Protein AF-A0A2X3KDH5-F1 (afdb_monomer_lite)

Organism: Escherichia coli (NCBI:txid562)

Foldseek 3Di:
DDDVVLVVVLVVVVVQCVVDVQAAQLAAEAEDQLVLLVDPNLLCQLVVVVVSLVVSQVSCQVSQCRYVVSGSQQHAYEYEDFEPVSCVVRVVSCCRNLVSQPPCVVSNRHYWYPCADPVRHGQAWLPCVRFPADVVVPRHWSVPDDPVGDDDPPTRRGGIPVSVVCCCVPTRCVVSD

InterPro domains:
  IPR005181 Sialate O-acetylesterase domain [PF03629] (2-62)
  IPR036514 SGNH hydrolase superfamily [G3DSA:3.40.50.1110] (1-154)

Secondary structure (DSSP, 8-state):
---HHHHHHHHHHHHHHHT-TT--B--EEE---HHHHHSTTGGGHHHHHHHHHHHHHHHTGGGGGGBGGGSGGG--EEEE---HHHHHHSHHHHHHHTGGGSSBGGGTEEEE--SB-TTSPBPPBS-TTTS--BGGGTB--GGG--TTT-S-SSGGGSB-HHHHHHHIIIIISGGG-

pLDDT: mean 93.25, std 8.46, range [50.25, 98.62]

Structure (mmCIF, N/CA/C/O backbone):
data_AF-A0A2X3KDH5-F1
#
_entry.id   AF-A0A2X3KDH5-F1
#
loop_
_atom_site.group_PDB
_atom_site.id
_atom_site.type_symbol
_atom_site.label_atom_id
_atom_site.label_alt_id
_atom_site.label_comp_id
_atom_site.label_asym_id
_atom_site.label_entity_id
_atom_site.label_seq_id
_atom_site.pdbx_PDB_ins_code
_atom_site.Cartn_x
_atom_site.Cartn_y
_atom_site.Cartn_z
_atom_site.occupancy
_atom_site.B_iso_or_equiv
_atom_site.auth_seq_id
_atom_site.auth_comp_id
_atom_site.auth_asym_id
_atom_site.auth_atom_id
_atom_site.pdbx_PDB_model_num
ATOM 1 N N . MET A 1 1 ? -1.570 17.633 11.787 1.00 50.25 1 MET A N 1
ATOM 2 C CA . MET A 1 1 ? -2.880 17.039 11.429 1.00 50.25 1 MET A CA 1
ATOM 3 C C . MET A 1 1 ? -3.509 17.895 10.337 1.00 50.25 1 MET A C 1
ATOM 5 O O . MET A 1 1 ? -3.230 19.083 10.329 1.00 50.25 1 MET A O 1
ATOM 9 N N . GLY A 1 2 ? -4.267 17.317 9.397 1.00 69.06 2 GLY A N 1
ATOM 10 C CA . GLY A 1 2 ? -4.872 18.083 8.287 1.00 69.06 2 GLY A CA 1
ATOM 11 C C . GLY A 1 2 ? -4.288 17.833 6.890 1.00 69.06 2 GLY A C 1
ATOM 12 O O . GLY A 1 2 ? -4.485 18.648 5.997 1.00 69.06 2 GLY A O 1
ATOM 13 N N . LYS A 1 3 ? -3.575 16.719 6.665 1.00 88.94 3 LYS A N 1
ATOM 14 C CA . LYS A 1 3 ? -3.178 16.335 5.300 1.00 88.94 3 LYS A CA 1
ATOM 15 C C . LYS A 1 3 ? -4.425 15.891 4.511 1.00 88.94 3 LYS A C 1
ATOM 17 O O . LYS A 1 3 ? -5.147 15.035 5.027 1.00 88.94 3 LYS A O 1
ATOM 22 N N . PRO A 1 4 ? -4.663 16.391 3.283 1.00 95.81 4 PRO A N 1
ATOM 23 C CA . PRO A 1 4 ? -5.878 16.081 2.523 1.00 95.81 4 PRO A CA 1
ATOM 24 C C . PRO A 1 4 ? -6.147 14.582 2.328 1.00 95.81 4 PRO A C 1
ATOM 26 O O . PRO A 1 4 ? -7.272 14.140 2.521 1.00 95.81 4 PRO A O 1
ATOM 29 N N . LEU A 1 5 ? -5.117 13.773 2.047 1.00 96.56 5 LEU A N 1
ATOM 30 C CA . LEU A 1 5 ? -5.289 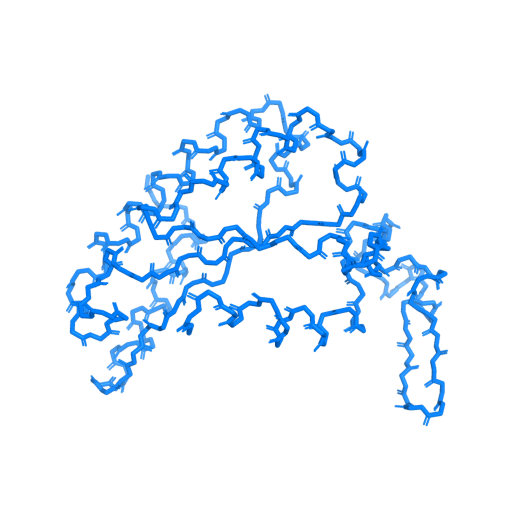12.323 1.853 1.00 96.56 5 LEU A CA 1
ATOM 31 C C . LEU A 1 5 ? -5.685 11.576 3.133 1.00 96.56 5 LEU A C 1
ATOM 33 O O . LEU A 1 5 ? -6.435 10.609 3.069 1.00 96.56 5 LEU A O 1
ATOM 37 N N . TYR A 1 6 ? -5.230 12.039 4.301 1.00 97.31 6 TYR A N 1
ATOM 38 C CA . TYR A 1 6 ? -5.693 11.469 5.567 1.00 97.31 6 TYR A CA 1
ATOM 39 C C . TYR A 1 6 ? -7.172 11.797 5.805 1.00 97.31 6 TYR A C 1
ATOM 41 O O . TYR A 1 6 ? -7.929 10.936 6.243 1.00 97.31 6 TYR A O 1
ATOM 49 N N . GLN A 1 7 ? -7.589 13.027 5.479 1.00 97.25 7 GLN A N 1
ATOM 50 C CA . GLN A 1 7 ? -8.991 13.435 5.575 1.00 97.25 7 GLN A CA 1
ATOM 51 C C . GLN A 1 7 ? -9.881 12.621 4.631 1.00 97.25 7 GLN A C 1
ATOM 53 O O . GLN A 1 7 ? -10.947 12.180 5.050 1.00 97.25 7 GLN A O 1
ATOM 58 N N . ASP A 1 8 ? -9.426 12.348 3.405 1.00 98.06 8 ASP A N 1
ATOM 59 C CA . ASP A 1 8 ? -10.144 11.468 2.474 1.00 98.06 8 ASP A CA 1
ATOM 60 C C . ASP A 1 8 ? -10.294 10.047 3.036 1.00 98.06 8 ASP A C 1
ATOM 62 O O . ASP A 1 8 ? -11.410 9.527 3.114 1.00 98.06 8 ASP A O 1
ATOM 66 N N . LEU A 1 9 ? -9.189 9.451 3.509 1.00 97.81 9 LEU A N 1
ATOM 67 C CA . LEU A 1 9 ? -9.174 8.113 4.107 1.00 97.81 9 LEU A CA 1
ATOM 68 C C . LEU A 1 9 ? -10.198 7.996 5.244 1.00 97.81 9 LEU A C 1
ATOM 70 O O . LEU A 1 9 ? -11.038 7.090 5.238 1.00 97.81 9 LEU A O 1
ATOM 74 N N . ILE A 1 10 ? -10.149 8.908 6.218 1.00 97.94 10 ILE A N 1
ATOM 75 C CA . ILE A 1 10 ? -11.031 8.829 7.383 1.00 97.94 10 ILE A CA 1
ATOM 76 C C . ILE A 1 10 ? -12.481 9.169 7.024 1.00 97.94 10 ILE A C 1
ATOM 78 O O . ILE A 1 10 ? -13.392 8.467 7.462 1.00 97.94 10 ILE A O 1
ATOM 82 N N . ALA A 1 11 ? -12.722 10.191 6.196 1.00 97.94 11 ALA A N 1
ATOM 83 C CA . ALA A 1 11 ? -14.072 10.607 5.828 1.00 97.94 11 ALA A CA 1
ATOM 84 C C . ALA A 1 11 ? -14.803 9.518 5.037 1.00 97.94 11 ALA A C 1
ATOM 86 O O . ALA A 1 11 ? -15.950 9.197 5.350 1.00 97.94 11 ALA A O 1
ATOM 87 N N . ARG A 1 12 ? -14.137 8.891 4.060 1.00 98.62 12 ARG A N 1
ATOM 88 C CA . ARG A 1 12 ? -14.737 7.818 3.255 1.00 98.62 12 ARG A CA 1
ATOM 89 C C . ARG A 1 12 ? -14.977 6.553 4.066 1.00 98.62 12 ARG A C 1
ATOM 91 O O . ARG A 1 12 ? -16.020 5.925 3.896 1.00 98.62 12 ARG A O 1
ATOM 98 N N . THR A 1 13 ? -14.069 6.218 4.984 1.00 98.56 13 THR A N 1
ATOM 99 C CA . THR A 1 13 ? -14.265 5.085 5.902 1.00 98.56 13 THR A CA 1
ATOM 100 C C . THR A 1 13 ? -15.486 5.317 6.792 1.00 98.56 13 THR A C 1
ATOM 102 O O . THR A 1 13 ? -16.372 4.466 6.862 1.00 98.56 13 THR A O 1
ATOM 105 N N . LYS A 1 14 ? -15.600 6.502 7.407 1.00 98.44 14 LYS A N 1
ATOM 106 C CA . LYS A 1 14 ? -16.765 6.872 8.225 1.00 98.44 14 LYS A CA 1
ATOM 107 C C . LYS A 1 14 ? -18.058 6.860 7.417 1.00 98.44 14 LYS A C 1
ATOM 109 O O . LYS A 1 14 ? -19.036 6.278 7.869 1.00 98.44 14 LYS A O 1
ATOM 114 N N . ALA A 1 15 ? -18.055 7.427 6.212 1.00 98.56 15 ALA A N 1
ATOM 115 C CA . ALA A 1 15 ? -19.227 7.439 5.342 1.00 98.56 15 ALA A CA 1
ATOM 116 C C . ALA A 1 15 ? -19.699 6.016 4.988 1.00 98.56 15 ALA A C 1
ATOM 118 O O . ALA A 1 15 ? -20.900 5.742 5.009 1.00 98.56 15 ALA A O 1
ATOM 119 N N . ALA A 1 16 ? -18.770 5.093 4.715 1.00 98.56 16 ALA A N 1
ATOM 120 C CA . ALA A 1 16 ? -19.097 3.694 4.452 1.00 98.56 16 ALA A CA 1
ATOM 121 C C . ALA A 1 16 ? -19.724 3.001 5.675 1.00 98.56 16 ALA A C 1
ATOM 123 O O . ALA A 1 16 ? -20.699 2.266 5.523 1.00 98.56 16 ALA A O 1
ATOM 124 N N . LEU A 1 17 ? -19.219 3.259 6.884 1.00 98.50 17 LEU A N 1
ATOM 125 C CA . LEU A 1 17 ? -19.754 2.677 8.122 1.00 98.50 17 LEU A CA 1
ATOM 126 C C . LEU A 1 17 ? -21.110 3.283 8.510 1.00 98.50 17 LEU A C 1
ATOM 128 O O . LEU A 1 17 ? -22.036 2.551 8.851 1.00 98.50 17 LEU A O 1
ATOM 132 N N . GLN A 1 18 ? -21.270 4.599 8.363 1.00 98.25 18 GLN A N 1
ATOM 133 C CA . GLN A 1 18 ? -22.530 5.310 8.613 1.00 98.25 18 GLN A CA 1
ATOM 134 C C . GLN A 1 18 ? -23.654 4.874 7.673 1.00 98.25 18 GLN A C 1
ATOM 136 O O . GLN A 1 18 ? -24.825 4.941 8.044 1.00 98.25 18 GLN A O 1
ATOM 141 N N . LYS A 1 19 ? -23.320 4.434 6.453 1.00 98.38 19 LYS A N 1
ATOM 142 C CA . LYS A 1 19 ? -24.315 4.057 5.444 1.00 98.38 19 LYS A CA 1
ATOM 143 C C . LYS A 1 19 ? -25.232 2.923 5.908 1.00 98.38 19 LYS A C 1
ATOM 145 O O . LYS A 1 19 ? -26.389 2.888 5.494 1.00 98.38 19 LYS A O 1
ATOM 150 N N . ASN A 1 20 ? -24.725 1.997 6.721 1.00 98.06 20 ASN A N 1
ATOM 151 C CA . ASN A 1 20 ? -25.497 0.889 7.271 1.00 98.06 20 ASN A CA 1
ATOM 152 C C . ASN A 1 20 ? -24.858 0.409 8.587 1.00 98.06 20 ASN A C 1
ATOM 154 O O . ASN A 1 20 ? -23.699 -0.002 8.556 1.00 98.06 20 ASN A O 1
ATOM 158 N N . PRO A 1 21 ? -25.597 0.367 9.714 1.00 96.50 21 PRO A N 1
ATOM 159 C CA . PRO A 1 21 ? -25.061 -0.083 11.004 1.00 96.50 21 PRO A CA 1
ATOM 160 C C . PRO A 1 21 ? -24.587 -1.547 11.013 1.00 96.50 21 PRO A C 1
ATOM 162 O O . PRO A 1 21 ? -23.883 -1.950 11.931 1.00 96.50 21 PRO A O 1
ATOM 165 N N . LYS A 1 22 ? -24.957 -2.354 10.008 1.00 96.88 22 LYS A N 1
ATOM 166 C CA . LYS A 1 22 ? -24.467 -3.731 9.830 1.00 96.88 22 LYS A CA 1
ATOM 167 C C . LYS A 1 22 ? -23.143 -3.823 9.067 1.00 96.88 22 LYS A C 1
ATOM 169 O O . LYS A 1 22 ? -22.592 -4.915 8.964 1.00 96.88 22 LYS A O 1
ATOM 174 N N . ASN A 1 23 ? -22.654 -2.726 8.489 1.00 98.31 23 ASN A N 1
ATOM 175 C CA . ASN A 1 23 ? -21.354 -2.730 7.826 1.00 98.31 23 ASN A CA 1
ATOM 176 C C . ASN A 1 23 ? -20.253 -2.943 8.862 1.00 98.31 23 ASN A C 1
ATOM 178 O O . ASN A 1 23 ? -20.315 -2.362 9.946 1.00 98.31 23 ASN A O 1
ATOM 182 N N . VAL A 1 24 ? -19.241 -3.726 8.492 1.00 97.81 24 VAL A N 1
ATOM 183 C CA . VAL A 1 24 ? -18.069 -3.996 9.325 1.00 97.81 24 VAL A CA 1
ATOM 184 C C . VAL A 1 24 ? -16.805 -3.621 8.557 1.00 97.81 24 VAL A C 1
ATOM 186 O O . VAL A 1 24 ? -16.594 -4.084 7.436 1.00 97.81 24 VAL A O 1
ATOM 189 N N . LEU A 1 25 ? -15.953 -2.791 9.157 1.00 97.75 25 LEU A N 1
ATOM 190 C CA . LEU A 1 25 ? -14.600 -2.542 8.674 1.00 97.75 25 LEU A CA 1
ATOM 191 C C . LEU A 1 25 ? -13.731 -3.757 8.997 1.00 97.75 25 LEU A C 1
ATOM 193 O O . LEU A 1 25 ? -13.354 -3.965 10.151 1.00 97.75 25 LEU A O 1
ATOM 197 N N . LEU A 1 26 ? -13.429 -4.551 7.971 1.00 95.50 26 LEU A N 1
ATOM 198 C CA . LEU A 1 26 ? -12.651 -5.780 8.118 1.00 95.50 26 LEU A CA 1
ATOM 199 C C . LEU A 1 26 ? -11.158 -5.510 8.283 1.00 95.50 26 LEU A C 1
ATOM 201 O O . LEU A 1 26 ? -10.537 -6.109 9.147 1.00 95.50 26 LEU A O 1
ATOM 205 N N . ALA A 1 27 ? -10.595 -4.623 7.463 1.00 95.50 27 ALA A N 1
ATOM 206 C CA . ALA A 1 27 ? -9.171 -4.314 7.443 1.00 95.50 27 ALA A CA 1
ATOM 207 C C . ALA A 1 27 ? -8.897 -3.029 6.654 1.00 95.50 27 ALA A C 1
ATOM 209 O O . ALA A 1 27 ? -9.753 -2.547 5.908 1.00 95.50 27 ALA A O 1
ATOM 210 N N . VAL A 1 28 ? -7.668 -2.528 6.758 1.00 96.62 28 VAL A N 1
ATOM 211 C CA . VAL A 1 28 ? -7.102 -1.525 5.851 1.00 96.62 28 VAL A CA 1
ATOM 212 C C . VAL A 1 28 ? -5.998 -2.186 5.032 1.00 96.62 28 VAL A C 1
ATOM 214 O O . VAL A 1 28 ? -5.033 -2.692 5.592 1.00 96.62 28 VAL A O 1
ATOM 217 N N . CYS A 1 29 ? -6.124 -2.171 3.705 1.00 95.19 29 CYS A N 1
ATOM 218 C CA . CYS A 1 29 ? -5.056 -2.601 2.799 1.00 95.19 29 CYS A CA 1
ATOM 219 C C . CYS A 1 29 ? -4.167 -1.396 2.473 1.00 95.19 29 CYS A C 1
ATOM 221 O O . CYS A 1 29 ? -4.641 -0.423 1.883 1.00 95.19 29 CYS A O 1
ATOM 223 N N . TRP A 1 30 ? -2.897 -1.450 2.865 1.00 96.56 30 TRP A N 1
ATOM 224 C CA . TRP A 1 30 ? -1.954 -0.339 2.771 1.00 96.56 30 TRP A CA 1
ATOM 225 C C . TRP A 1 30 ? -0.721 -0.744 1.957 1.00 96.56 30 TRP A C 1
ATOM 227 O O . TRP A 1 30 ? 0.009 -1.651 2.333 1.00 96.56 30 TRP A O 1
ATOM 237 N N . MET A 1 31 ? -0.474 -0.071 0.834 1.00 95.56 31 MET A N 1
ATOM 238 C CA . MET A 1 31 ? 0.724 -0.261 0.006 1.00 95.56 31 MET A CA 1
ATOM 239 C C . MET A 1 31 ? 1.318 1.116 -0.260 1.00 95.56 31 MET A C 1
ATOM 241 O O . MET A 1 31 ? 0.795 1.871 -1.082 1.00 95.56 31 MET A O 1
ATOM 245 N N . 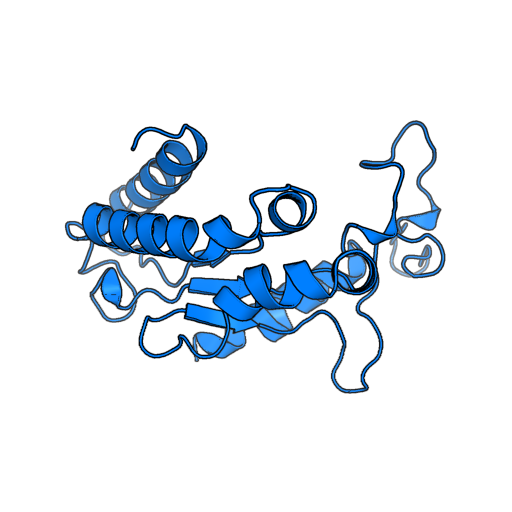GLN A 1 32 ? 2.339 1.481 0.513 1.00 97.00 32 GLN A N 1
ATOM 246 C CA . GLN A 1 32 ? 2.948 2.805 0.454 1.00 97.00 32 GLN A CA 1
ATOM 247 C C . GLN A 1 32 ? 4.360 2.774 1.042 1.00 97.00 32 GLN A C 1
ATOM 249 O O . GLN A 1 32 ? 4.575 2.234 2.128 1.00 97.00 32 GLN A O 1
ATOM 254 N N . GLY A 1 33 ? 5.300 3.411 0.351 1.00 97.50 33 GLY A N 1
ATOM 255 C CA . GLY A 1 33 ? 6.653 3.670 0.858 1.00 97.50 33 GLY A CA 1
ATOM 256 C C . GLY A 1 33 ? 7.668 4.012 -0.233 1.00 97.50 33 GLY A C 1
ATOM 257 O O . GLY A 1 33 ? 8.722 4.574 0.054 1.00 97.50 33 GLY A O 1
ATOM 258 N N . GLU A 1 34 ? 7.331 3.734 -1.493 1.00 98.00 34 GLU A N 1
ATOM 259 C CA . GLU A 1 34 ? 8.156 3.916 -2.690 1.00 98.00 34 GLU A CA 1
ATOM 260 C C . GLU A 1 34 ? 8.841 5.286 -2.749 1.00 98.00 34 GLU A C 1
ATOM 262 O O . GLU A 1 34 ? 10.064 5.384 -2.833 1.00 98.00 34 GLU A O 1
ATOM 267 N N . PHE A 1 35 ? 8.057 6.360 -2.652 1.00 97.19 35 PHE A N 1
ATOM 268 C CA . PHE A 1 35 ? 8.593 7.716 -2.749 1.00 97.19 35 PHE A CA 1
ATOM 269 C C . PHE A 1 35 ? 9.296 8.186 -1.473 1.00 97.19 35 PHE A C 1
ATOM 271 O O . PHE A 1 35 ? 10.228 8.983 -1.577 1.00 97.19 35 PHE A O 1
ATOM 278 N N . ASP A 1 36 ? 8.929 7.674 -0.293 1.00 98.06 36 ASP A N 1
ATOM 279 C CA . ASP A 1 36 ? 9.663 7.980 0.940 1.00 98.06 36 ASP A CA 1
ATOM 280 C C . ASP A 1 36 ? 11.090 7.440 0.868 1.00 98.06 36 ASP A C 1
ATOM 282 O O . ASP A 1 36 ? 12.009 8.145 1.267 1.00 98.06 36 ASP A O 1
ATOM 286 N N . MET A 1 37 ? 11.303 6.256 0.280 1.00 98.06 37 MET A N 1
ATOM 287 C CA . MET A 1 37 ? 12.651 5.704 0.080 1.00 98.06 37 MET A CA 1
ATOM 288 C C . MET A 1 37 ? 13.535 6.573 -0.821 1.00 98.06 37 MET A C 1
ATOM 290 O O . MET A 1 37 ? 14.748 6.616 -0.634 1.00 98.06 37 MET A O 1
ATOM 294 N N . SER A 1 38 ? 12.939 7.286 -1.780 1.00 95.69 38 SER A N 1
ATOM 295 C CA . SER A 1 38 ? 13.670 8.219 -2.647 1.00 95.69 38 SER A CA 1
ATOM 296 C C . SER A 1 38 ? 13.976 9.567 -1.978 1.00 95.69 38 SER A C 1
ATOM 298 O O . SER A 1 38 ? 14.774 10.348 -2.499 1.00 95.69 38 SER A O 1
ATOM 300 N N . ALA A 1 39 ? 13.350 9.859 -0.835 1.00 97.00 39 ALA A N 1
ATOM 301 C CA . ALA A 1 39 ? 13.488 11.128 -0.138 1.00 97.00 39 ALA A CA 1
ATOM 302 C C . ALA A 1 39 ? 14.644 11.108 0.873 1.00 97.00 39 ALA A C 1
ATOM 304 O O . ALA A 1 39 ? 14.900 10.115 1.553 1.00 97.00 39 ALA A O 1
ATOM 305 N N . ALA A 1 40 ? 15.287 12.262 1.074 1.00 97.06 40 ALA A N 1
ATOM 306 C CA . ALA A 1 40 ? 16.314 12.428 2.111 1.00 97.06 40 ALA A CA 1
ATOM 307 C C . ALA A 1 40 ? 15.774 12.201 3.540 1.00 97.06 40 ALA A C 1
ATOM 309 O O . ALA A 1 40 ? 16.536 11.934 4.465 1.00 97.06 40 ALA A O 1
ATOM 310 N N . THR A 1 41 ? 14.456 12.295 3.726 1.00 97.62 41 THR A N 1
ATOM 311 C CA . THR A 1 41 ? 13.763 12.153 5.013 1.00 97.62 41 THR A CA 1
ATOM 312 C C . THR A 1 41 ? 13.165 10.761 5.239 1.00 97.62 41 THR A C 1
ATOM 314 O O . THR A 1 41 ? 12.348 10.617 6.146 1.00 97.62 41 THR A O 1
ATOM 317 N N . TYR A 1 42 ? 13.544 9.740 4.457 1.00 98.12 42 TYR A N 1
ATOM 318 C CA . TYR A 1 42 ? 12.977 8.379 4.532 1.00 98.12 42 TYR A CA 1
ATOM 319 C C . TYR A 1 42 ? 12.913 7.812 5.963 1.00 98.12 42 TYR A C 1
ATOM 321 O O . TYR A 1 42 ? 11.941 7.160 6.336 1.00 98.12 42 TYR A O 1
ATOM 329 N N . ALA A 1 43 ? 13.906 8.128 6.802 1.00 98.19 43 ALA A N 1
ATOM 330 C CA . ALA A 1 43 ? 13.985 7.665 8.187 1.00 98.19 43 ALA A CA 1
ATOM 331 C C . ALA A 1 43 ? 12.847 8.179 9.092 1.00 98.19 43 ALA A C 1
ATOM 333 O O . ALA A 1 43 ? 12.604 7.623 10.159 1.00 98.19 43 ALA A O 1
ATOM 334 N N . GLN A 1 44 ? 12.122 9.223 8.679 1.00 98.12 44 GLN A N 1
ATOM 335 C CA . GLN A 1 44 ? 10.958 9.734 9.408 1.00 98.12 44 GLN A CA 1
ATOM 336 C C . GLN A 1 44 ? 9.686 8.919 9.130 1.00 98.12 44 GLN A C 1
ATOM 338 O O . GLN A 1 44 ? 8.736 8.988 9.916 1.00 98.12 44 GLN A O 1
ATOM 343 N N . GLN A 1 45 ? 9.648 8.161 8.028 1.00 98.12 45 GLN A N 1
ATOM 344 C CA . GLN A 1 45 ? 8.445 7.480 7.552 1.00 98.12 45 GLN A CA 1
ATOM 345 C C . GLN A 1 45 ? 7.832 6.544 8.613 1.00 98.12 45 GLN A C 1
ATOM 347 O O . GLN A 1 45 ? 6.633 6.697 8.870 1.00 98.12 45 GLN A O 1
ATOM 352 N N . PRO A 1 46 ? 8.591 5.686 9.333 1.00 98.38 46 PRO A N 1
ATOM 353 C CA . PRO A 1 46 ? 7.989 4.763 10.302 1.00 98.38 46 PRO A CA 1
ATOM 354 C C . PRO A 1 46 ? 7.271 5.472 11.461 1.00 98.38 46 PRO A C 1
ATOM 356 O O . PRO A 1 46 ? 6.188 5.058 11.896 1.00 98.38 46 PRO A O 1
ATOM 359 N N . ALA A 1 47 ? 7.840 6.580 11.947 1.00 98.12 47 ALA A N 1
ATOM 360 C CA . ALA A 1 47 ? 7.234 7.389 13.002 1.00 98.12 47 ALA A CA 1
ATOM 361 C C . ALA A 1 47 ? 5.970 8.109 12.503 1.00 98.12 47 ALA A C 1
ATOM 363 O O . ALA A 1 47 ? 4.953 8.137 13.200 1.00 98.12 47 ALA A O 1
ATOM 364 N N . LEU A 1 48 ? 6.004 8.641 11.276 1.00 97.81 48 LEU A N 1
ATOM 365 C CA . LEU A 1 48 ? 4.859 9.303 10.648 1.00 97.81 48 LEU A CA 1
ATOM 366 C C . LEU A 1 48 ? 3.708 8.328 10.373 1.00 97.81 48 LEU A C 1
ATOM 368 O O . LEU A 1 48 ? 2.556 8.654 10.665 1.00 97.81 48 LEU A O 1
ATOM 372 N N . PHE A 1 49 ? 4.008 7.125 9.879 1.00 98.00 49 PHE A N 1
ATOM 373 C CA . PHE A 1 49 ? 3.026 6.055 9.712 1.00 98.00 49 PHE A CA 1
ATOM 374 C C . PHE A 1 49 ? 2.393 5.676 11.055 1.00 98.00 49 PHE A C 1
ATOM 376 O O . PHE A 1 49 ? 1.172 5.633 11.176 1.00 98.00 49 PHE A O 1
ATOM 383 N N . THR A 1 50 ? 3.206 5.489 12.096 1.00 97.88 50 THR A N 1
ATOM 384 C CA . THR A 1 50 ? 2.710 5.145 13.438 1.00 97.88 50 THR A CA 1
ATOM 385 C C . THR A 1 50 ? 1.792 6.230 14.006 1.00 97.88 50 THR A C 1
ATOM 387 O O . THR A 1 50 ? 0.762 5.922 14.606 1.00 97.88 50 THR A O 1
ATOM 390 N N . ALA A 1 51 ? 2.121 7.507 13.795 1.00 97.81 51 ALA A N 1
ATOM 391 C CA . ALA A 1 51 ? 1.252 8.612 14.189 1.00 97.81 51 ALA A CA 1
ATOM 392 C C . ALA A 1 51 ? -0.080 8.601 13.416 1.00 97.81 51 ALA A C 1
ATOM 394 O O . ALA A 1 51 ? -1.138 8.792 14.016 1.00 97.81 51 ALA A O 1
ATOM 395 N N . MET A 1 52 ? -0.042 8.330 12.107 1.00 97.94 52 MET A N 1
ATOM 396 C CA . MET A 1 52 ? -1.241 8.209 11.272 1.00 97.94 52 MET A CA 1
ATOM 397 C C . MET A 1 52 ? -2.130 7.039 11.710 1.00 97.94 52 MET A C 1
ATOM 399 O O . MET A 1 52 ? -3.338 7.217 11.846 1.00 97.94 52 MET A O 1
ATOM 403 N N . LEU A 1 53 ? -1.544 5.870 11.977 1.00 97.75 53 LEU A N 1
ATOM 404 C CA . LEU A 1 53 ? -2.253 4.682 12.452 1.00 97.75 53 LEU A CA 1
ATOM 405 C C . LEU A 1 53 ? -2.986 4.958 13.772 1.00 97.75 53 LEU A C 1
ATOM 407 O O . LEU A 1 53 ? -4.173 4.656 13.907 1.00 97.75 53 LEU A O 1
ATOM 411 N N . LYS A 1 54 ? -2.298 5.584 14.736 1.00 97.50 54 LYS A N 1
ATOM 412 C CA . LYS A 1 54 ? -2.894 5.979 16.022 1.00 97.50 54 LYS A CA 1
ATOM 413 C C . LYS A 1 54 ? -4.061 6.945 15.829 1.00 97.50 54 LYS A C 1
ATOM 415 O O . LYS A 1 54 ? -5.115 6.742 16.430 1.00 97.50 54 LYS A O 1
ATOM 420 N N . GLN A 1 55 ? -3.896 7.953 14.971 1.00 97.62 55 GLN A N 1
ATOM 421 C CA . GLN A 1 55 ? -4.959 8.915 14.686 1.00 97.62 55 GLN A CA 1
ATOM 422 C C . GLN A 1 55 ? -6.168 8.246 14.019 1.00 97.62 55 GLN A C 1
ATOM 424 O O . GLN A 1 55 ? -7.293 8.474 14.454 1.00 97.62 55 GLN A O 1
ATOM 429 N N . PHE A 1 56 ? -5.949 7.373 13.030 1.00 97.75 56 PHE A N 1
ATOM 430 C CA . PHE A 1 56 ? -7.026 6.659 12.336 1.00 97.75 56 PHE A CA 1
ATOM 431 C C . PHE A 1 56 ? -7.878 5.844 13.308 1.00 97.75 56 PHE A C 1
ATOM 433 O O . PHE A 1 56 ? -9.107 5.910 13.282 1.00 97.75 56 PHE A O 1
ATOM 440 N N . ARG A 1 57 ? -7.220 5.115 14.215 1.00 97.81 57 ARG A N 1
ATOM 441 C CA . ARG A 1 57 ? -7.892 4.316 15.244 1.00 97.81 57 ARG A CA 1
ATOM 442 C C . ARG A 1 57 ? -8.677 5.184 16.221 1.00 97.81 57 ARG A C 1
ATOM 444 O O . ARG A 1 57 ? -9.827 4.868 16.509 1.00 97.81 57 ARG A O 1
ATOM 451 N N . ALA A 1 58 ? -8.090 6.286 16.689 1.00 97.62 58 ALA A N 1
ATOM 452 C CA . ALA A 1 58 ? -8.769 7.233 17.571 1.00 97.62 58 ALA A CA 1
ATOM 453 C C . ALA A 1 58 ? -10.019 7.832 16.903 1.00 97.62 58 ALA A C 1
ATOM 455 O O . ALA A 1 58 ? -11.098 7.861 17.501 1.00 97.62 58 ALA A O 1
ATOM 456 N N . ASP A 1 59 ? -9.899 8.228 15.636 1.00 97.69 59 ASP A N 1
ATOM 457 C CA . ASP A 1 59 ? -10.979 8.852 14.875 1.00 97.69 59 ASP A CA 1
ATOM 458 C C . ASP A 1 59 ? -12.143 7.895 14.576 1.00 97.69 59 ASP A C 1
ATOM 460 O O . ASP A 1 59 ? -13.250 8.369 14.300 1.00 97.69 59 ASP A O 1
ATOM 464 N N . LEU A 1 60 ? -11.920 6.576 14.622 1.00 97.94 60 LEU A N 1
ATOM 465 C CA . LEU A 1 60 ? -12.930 5.540 14.378 1.00 97.94 60 LEU A CA 1
ATOM 466 C C . LEU A 1 60 ? -13.563 4.949 15.641 1.00 97.94 60 LEU A C 1
ATOM 468 O O . LEU A 1 60 ? -14.459 4.119 15.520 1.00 97.94 60 LEU A O 1
ATOM 472 N N . THR A 1 61 ? -13.172 5.383 16.839 1.00 96.88 61 THR A N 1
ATOM 473 C CA . THR A 1 61 ? -13.690 4.830 18.109 1.00 96.88 61 THR A CA 1
ATOM 474 C C . THR A 1 61 ? -15.220 4.835 18.216 1.00 96.88 61 THR A C 1
ATOM 476 O O . THR A 1 61 ? -15.808 3.881 18.724 1.00 96.88 61 THR A O 1
ATOM 479 N N . VAL A 1 62 ? -15.893 5.853 17.667 1.00 96.94 62 VAL A N 1
ATOM 480 C CA . VAL A 1 62 ? -17.369 5.927 17.622 1.00 96.94 62 VAL A CA 1
ATOM 481 C C . VAL A 1 62 ? -18.017 4.814 16.779 1.00 96.94 62 VAL A C 1
ATOM 483 O O . VAL A 1 62 ? -19.209 4.561 16.916 1.00 96.94 62 VAL A O 1
ATOM 486 N N . PHE A 1 63 ? -17.237 4.125 15.942 1.00 98.06 63 PHE A N 1
ATOM 487 C CA . PHE A 1 63 ? -17.641 2.985 15.115 1.00 98.06 63 PHE A CA 1
ATOM 488 C C . PHE A 1 63 ? -17.065 1.649 15.615 1.00 98.06 63 PHE A C 1
ATOM 490 O O . PHE A 1 63 ? -17.022 0.689 14.850 1.00 98.06 63 PHE A O 1
ATOM 497 N N . ASN A 1 64 ? -16.625 1.546 16.877 1.00 97.69 64 ASN A N 1
ATOM 498 C CA . ASN A 1 64 ? -16.019 0.321 17.423 1.00 97.69 64 ASN A CA 1
ATOM 499 C C . ASN A 1 64 ? -16.866 -0.940 17.171 1.00 97.69 64 ASN A C 1
ATOM 501 O O . ASN A 1 64 ? -16.344 -1.933 16.673 1.00 97.69 64 ASN A O 1
ATOM 505 N N . ALA A 1 65 ? -18.180 -0.885 17.412 1.00 97.19 65 ALA A N 1
ATOM 506 C CA . ALA A 1 65 ? -19.083 -2.019 17.173 1.00 97.19 65 ALA A CA 1
ATOM 507 C C . ALA A 1 65 ? -19.144 -2.471 15.696 1.00 97.19 65 ALA A C 1
ATOM 509 O O . ALA A 1 65 ? -19.556 -3.590 15.409 1.00 97.19 65 ALA A O 1
ATOM 510 N N . GLN A 1 66 ? -18.724 -1.608 14.770 1.00 98.12 66 GLN A N 1
ATOM 511 C CA . GLN A 1 66 ? -18.640 -1.858 13.333 1.00 98.12 66 GLN A CA 1
ATOM 512 C C . GLN A 1 66 ? -17.198 -2.116 12.863 1.00 98.12 66 GLN A C 1
ATOM 514 O O . GLN A 1 66 ? -16.914 -2.057 11.671 1.00 98.12 66 GLN A O 1
ATOM 519 N N . CYS A 1 67 ? -16.260 -2.372 13.770 1.00 97.44 67 CYS A N 1
ATOM 520 C CA . CYS A 1 67 ? -14.883 -2.726 13.440 1.00 97.44 67 CYS A CA 1
ATOM 521 C C . CYS A 1 67 ? -14.644 -4.222 13.659 1.00 97.44 67 CYS A C 1
ATOM 523 O O . CYS A 1 67 ? -15.282 -4.842 14.513 1.00 97.44 67 CYS A O 1
ATOM 525 N N . HIS A 1 68 ? -13.700 -4.801 12.914 1.00 92.06 68 HIS A N 1
ATOM 526 C CA . HIS A 1 68 ? -13.211 -6.154 13.169 1.00 92.06 68 HIS A CA 1
ATOM 527 C C . HIS A 1 68 ? -12.836 -6.325 14.652 1.00 92.06 68 HIS A C 1
ATOM 529 O O . HIS A 1 68 ? -12.186 -5.465 15.247 1.00 92.06 68 HIS A O 1
ATOM 535 N N . GLY A 1 69 ? -13.309 -7.407 15.274 1.00 90.38 69 GLY A N 1
ATOM 536 C CA . GLY A 1 69 ? -13.108 -7.646 16.706 1.00 90.38 69 GLY A CA 1
ATOM 537 C C . GLY A 1 69 ? -13.765 -6.608 17.630 1.00 90.38 69 GLY A C 1
ATOM 538 O O . GLY A 1 69 ? -13.346 -6.481 18.778 1.00 90.38 69 GLY A O 1
ATOM 539 N N . GLY A 1 70 ? -14.745 -5.835 17.143 1.00 94.75 70 GLY A N 1
ATOM 540 C CA . GLY A 1 70 ? -15.512 -4.867 17.934 1.00 94.75 70 GLY A CA 1
ATOM 541 C C . GLY A 1 70 ? -14.721 -3.640 18.399 1.00 94.75 70 GLY A C 1
ATOM 542 O O . GLY A 1 70 ? -15.156 -2.947 19.320 1.00 94.75 70 GLY A O 1
ATOM 543 N N . SER A 1 71 ? -13.555 -3.368 17.805 1.00 95.81 71 SER A N 1
ATOM 544 C CA . SER A 1 71 ? -12.685 -2.260 18.206 1.00 95.81 71 SER A CA 1
ATOM 545 C C . SER A 1 71 ? -11.872 -1.732 17.031 1.00 95.81 71 SER A C 1
ATOM 547 O O . SER A 1 71 ? -11.220 -2.499 16.327 1.00 95.81 71 SER A O 1
ATOM 549 N N . ALA A 1 72 ? -11.828 -0.409 16.861 1.00 95.75 72 ALA A N 1
ATOM 550 C CA . ALA A 1 72 ? -10.982 0.237 15.859 1.00 95.75 72 ALA A CA 1
ATOM 551 C C . ALA A 1 72 ? -9.489 -0.092 16.053 1.00 95.75 72 ALA A C 1
ATOM 553 O O . ALA A 1 72 ? -8.734 -0.147 15.084 1.00 95.75 72 ALA A O 1
ATOM 554 N N . VAL A 1 73 ? -9.059 -0.352 17.295 1.00 94.19 73 VAL A N 1
ATOM 555 C CA . VAL A 1 73 ? -7.675 -0.745 17.611 1.00 94.19 73 VAL A CA 1
ATOM 556 C C . VAL A 1 73 ? -7.331 -2.120 17.038 1.00 94.19 73 VAL A C 1
ATOM 558 O O . VAL A 1 73 ? -6.190 -2.333 16.639 1.00 94.19 73 VAL A O 1
ATOM 561 N N . ASN A 1 74 ? -8.319 -3.010 16.934 1.00 91.81 74 ASN A N 1
ATOM 562 C CA . ASN A 1 74 ? -8.136 -4.379 16.458 1.00 91.81 74 ASN A CA 1
ATOM 563 C C . ASN A 1 74 ? -8.250 -4.502 14.936 1.00 91.81 74 ASN A C 1
ATOM 565 O O . ASN A 1 74 ? -7.997 -5.579 14.408 1.00 91.81 74 ASN A O 1
ATOM 569 N N . VAL A 1 75 ? -8.628 -3.432 14.223 1.00 95.94 75 VAL A N 1
ATOM 570 C CA . VAL A 1 75 ? -8.699 -3.451 12.757 1.00 95.94 75 VAL A CA 1
ATOM 571 C C . VAL A 1 75 ? -7.297 -3.715 12.194 1.00 95.94 75 VAL A C 1
ATOM 573 O O . VAL A 1 75 ? -6.401 -2.883 12.411 1.00 95.94 75 VAL A O 1
ATOM 576 N N . PRO A 1 76 ? -7.101 -4.825 11.457 1.00 95.75 76 PRO A N 1
ATOM 577 C CA . PRO A 1 76 ? -5.830 -5.156 10.833 1.00 95.75 76 PRO A CA 1
ATOM 578 C C . PRO A 1 76 ? -5.443 -4.132 9.768 1.00 95.75 76 PRO A C 1
ATOM 580 O O . PRO A 1 76 ? -6.252 -3.754 8.917 1.00 95.75 76 PRO A O 1
ATOM 583 N N . TRP A 1 77 ? -4.186 -3.705 9.797 1.00 97.25 77 TRP A N 1
ATOM 584 C CA . TRP A 1 77 ? -3.540 -2.966 8.719 1.00 97.25 77 TRP A CA 1
ATOM 585 C C . TRP A 1 77 ? -2.632 -3.923 7.962 1.00 97.25 77 TRP A C 1
ATOM 587 O O . TRP A 1 77 ? -1.568 -4.302 8.443 1.00 97.25 77 TRP A O 1
ATOM 597 N N . ILE A 1 78 ? -3.085 -4.333 6.785 1.00 95.62 78 ILE A N 1
ATOM 598 C CA . ILE A 1 78 ? -2.375 -5.252 5.908 1.00 95.62 78 ILE A CA 1
ATOM 599 C C . ILE A 1 78 ? -1.428 -4.413 5.052 1.00 95.62 78 ILE A C 1
ATOM 601 O O . ILE A 1 78 ? -1.844 -3.789 4.072 1.00 95.62 78 ILE A O 1
ATOM 605 N N . CYS A 1 79 ? -0.167 -4.354 5.468 1.00 96.38 79 CYS A N 1
ATOM 606 C CA . CYS A 1 79 ? 0.885 -3.578 4.829 1.00 96.38 79 CYS A CA 1
ATOM 607 C C . CYS A 1 79 ? 1.596 -4.431 3.778 1.00 96.38 79 CYS A C 1
ATOM 609 O O . CYS A 1 79 ? 2.412 -5.294 4.100 1.00 96.38 79 CYS A O 1
ATOM 611 N N . GLY A 1 80 ? 1.275 -4.192 2.513 1.00 94.06 80 GLY A N 1
ATOM 612 C CA . GLY A 1 80 ? 1.864 -4.911 1.396 1.00 94.06 80 GLY A CA 1
ATOM 613 C C . GLY A 1 80 ? 3.275 -4.441 1.045 1.00 94.06 80 GLY A C 1
ATOM 614 O O . GLY A 1 80 ? 3.615 -3.267 1.205 1.00 94.06 80 GLY A O 1
ATOM 615 N N . ASP A 1 81 ? 4.080 -5.368 0.534 1.00 94.75 81 ASP A N 1
ATOM 616 C CA . ASP A 1 81 ? 5.414 -5.098 -0.002 1.00 94.75 81 ASP A CA 1
ATOM 617 C C . ASP A 1 81 ? 5.383 -4.250 -1.296 1.00 94.75 81 ASP A C 1
ATOM 619 O O . ASP A 1 81 ? 4.335 -3.799 -1.766 1.00 94.75 81 ASP A O 1
ATOM 623 N N . THR A 1 82 ? 6.550 -4.030 -1.898 1.00 96.12 82 THR A N 1
ATOM 624 C CA . THR A 1 82 ? 6.713 -3.317 -3.173 1.00 96.12 82 THR A CA 1
ATOM 625 C C . THR A 1 82 ? 7.435 -4.162 -4.222 1.00 96.12 82 THR A C 1
ATOM 627 O O . THR A 1 82 ? 7.770 -5.323 -3.988 1.00 96.12 82 THR A O 1
ATOM 630 N N . THR A 1 83 ? 7.640 -3.615 -5.420 1.00 96.62 83 THR A N 1
ATOM 631 C CA . THR A 1 83 ? 8.341 -4.335 -6.488 1.00 96.62 83 THR A CA 1
ATOM 632 C C . THR A 1 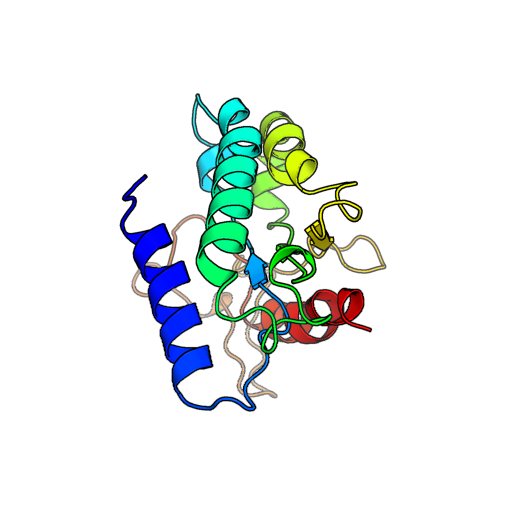83 ? 9.827 -4.486 -6.172 1.00 96.62 83 THR A C 1
ATOM 634 O O . THR A 1 83 ? 10.428 -3.666 -5.470 1.00 96.62 83 THR A O 1
ATOM 637 N N . TYR A 1 84 ? 10.459 -5.502 -6.764 1.00 96.50 84 TYR A N 1
ATOM 638 C CA . TYR A 1 84 ? 11.899 -5.730 -6.624 1.00 96.50 84 TYR A CA 1
ATOM 639 C C . TYR A 1 84 ? 12.734 -4.507 -7.038 1.00 96.50 84 TYR A C 1
ATOM 641 O O . TYR A 1 84 ? 13.818 -4.283 -6.502 1.00 96.50 84 TYR A O 1
ATOM 649 N N . TYR A 1 85 ? 12.233 -3.688 -7.973 1.00 97.50 85 TYR A N 1
ATOM 650 C CA . TYR A 1 85 ? 12.925 -2.492 -8.446 1.00 97.50 85 TYR A CA 1
ATOM 651 C C . TYR A 1 85 ? 13.230 -1.530 -7.299 1.00 97.50 85 TYR A C 1
ATOM 653 O O . TYR A 1 85 ? 14.356 -1.045 -7.181 1.00 97.50 85 TYR A O 1
ATOM 661 N N . TRP A 1 86 ? 12.239 -1.265 -6.449 1.00 98.00 86 TRP A N 1
ATOM 662 C CA . TRP A 1 86 ? 12.374 -0.304 -5.362 1.00 98.00 86 TRP A CA 1
ATOM 663 C C . TRP A 1 86 ? 13.368 -0.784 -4.308 1.00 98.00 86 TRP A C 1
ATOM 665 O O . TRP A 1 86 ? 14.246 -0.019 -3.916 1.00 98.00 86 TRP A O 1
ATOM 675 N N . LYS A 1 87 ? 13.301 -2.065 -3.927 1.00 97.12 87 LYS A N 1
ATOM 676 C CA . LYS A 1 87 ? 14.264 -2.666 -2.996 1.00 97.12 87 LYS A CA 1
ATOM 677 C C . LYS A 1 87 ? 15.683 -2.677 -3.561 1.00 97.12 87 LYS A C 1
ATOM 679 O O . LYS A 1 87 ? 16.615 -2.325 -2.851 1.00 97.12 87 LYS A O 1
ATOM 684 N N . ASN A 1 88 ? 15.854 -3.024 -4.835 1.00 97.38 88 ASN A N 1
ATOM 685 C CA . ASN A 1 88 ? 17.177 -3.057 -5.463 1.00 97.38 88 ASN A CA 1
ATOM 686 C C . ASN A 1 88 ? 17.781 -1.653 -5.618 1.00 97.38 88 ASN A C 1
ATOM 688 O O . ASN A 1 88 ? 18.993 -1.493 -5.518 1.00 97.38 88 ASN A O 1
ATOM 692 N N . THR A 1 89 ? 16.945 -0.639 -5.854 1.00 98.12 89 THR A N 1
ATOM 693 C CA . THR A 1 89 ? 17.394 0.751 -6.035 1.00 98.12 89 THR A CA 1
ATOM 694 C C . THR A 1 89 ? 17.691 1.436 -4.698 1.00 98.12 89 THR A C 1
ATOM 696 O O . THR A 1 89 ? 18.627 2.226 -4.611 1.00 98.12 89 THR A O 1
ATOM 699 N N . TYR A 1 90 ? 16.920 1.126 -3.651 1.00 98.12 90 TYR A N 1
ATOM 700 C CA . TYR A 1 90 ? 16.960 1.812 -2.356 1.00 98.12 90 TYR A CA 1
ATOM 701 C C . TYR A 1 90 ? 17.068 0.829 -1.184 1.00 98.12 90 TYR A C 1
ATOM 703 O O . TYR A 1 90 ? 16.298 0.912 -0.231 1.00 98.12 90 TYR A O 1
ATOM 711 N N . ALA A 1 91 ? 17.999 -0.126 -1.251 1.00 97.69 91 ALA A N 1
ATOM 712 C CA . ALA A 1 91 ? 18.077 -1.236 -0.294 1.00 97.69 91 ALA A CA 1
ATOM 713 C C . ALA A 1 91 ? 18.110 -0.776 1.176 1.00 97.69 91 ALA A C 1
ATOM 715 O O . ALA A 1 91 ? 17.315 -1.240 1.990 1.00 97.69 91 ALA A O 1
ATOM 716 N N . THR A 1 92 ? 18.959 0.202 1.509 1.00 97.56 92 THR A N 1
ATOM 717 C CA . THR A 1 92 ? 19.061 0.741 2.876 1.00 97.56 92 THR A CA 1
ATOM 718 C C . THR A 1 92 ? 17.764 1.410 3.334 1.00 97.56 92 THR A C 1
ATOM 720 O O . THR A 1 92 ? 17.319 1.232 4.468 1.00 97.56 92 THR A O 1
ATOM 723 N N . GLN A 1 93 ? 17.134 2.189 2.457 1.00 98.62 93 GLN A N 1
ATOM 724 C CA . GLN A 1 93 ? 15.898 2.891 2.776 1.00 98.62 93 GLN A CA 1
ATOM 725 C C . GLN A 1 93 ? 14.715 1.926 2.856 1.00 98.62 93 GLN A C 1
ATOM 727 O O . GLN A 1 93 ? 13.838 2.128 3.690 1.00 98.62 93 GLN A O 1
ATOM 732 N N . TYR A 1 94 ? 14.706 0.859 2.055 1.00 98.50 94 TYR A N 1
ATOM 733 C CA . TYR A 1 94 ? 13.717 -0.216 2.114 1.00 98.50 94 TYR A CA 1
ATOM 734 C C . TYR A 1 94 ? 13.713 -0.882 3.486 1.00 98.50 94 TYR A C 1
ATOM 736 O O . TYR A 1 94 ? 12.650 -1.008 4.098 1.00 98.50 94 TYR A O 1
ATOM 744 N N . ASP A 1 95 ? 14.890 -1.224 4.013 1.00 97.94 95 ASP A N 1
ATOM 745 C CA . ASP A 1 95 ? 15.006 -1.832 5.341 1.00 97.94 95 ASP A CA 1
ATOM 746 C C . ASP A 1 95 ? 14.477 -0.910 6.448 1.00 97.94 95 ASP A C 1
ATOM 748 O O . ASP A 1 95 ? 13.974 -1.384 7.462 1.00 97.94 95 ASP A O 1
ATOM 752 N N . THR A 1 96 ? 14.507 0.406 6.237 1.00 98.31 96 THR A N 1
ATOM 753 C CA . THR A 1 96 ? 13.923 1.372 7.175 1.00 98.31 96 THR A CA 1
ATOM 754 C C . THR A 1 96 ? 12.412 1.527 6.984 1.00 98.31 96 THR A C 1
ATOM 756 O O . THR A 1 96 ? 11.653 1.423 7.945 1.00 98.31 96 THR A O 1
ATOM 759 N N . VAL A 1 97 ? 11.959 1.769 5.752 1.00 98.38 97 VAL A N 1
ATOM 760 C CA . VAL A 1 97 ? 10.559 2.079 5.426 1.00 98.38 97 VAL A CA 1
ATOM 761 C C . VAL A 1 97 ? 9.689 0.823 5.505 1.00 98.38 97 VAL A C 1
ATOM 763 O O . VAL A 1 97 ? 8.768 0.759 6.314 1.00 98.38 97 VAL A O 1
ATOM 766 N N . TYR A 1 98 ? 10.008 -0.213 4.725 1.00 98.12 98 TYR A N 1
ATOM 767 C CA . TYR A 1 98 ? 9.246 -1.467 4.713 1.00 98.12 98 TYR A CA 1
ATOM 768 C C . TYR A 1 98 ? 9.591 -2.356 5.908 1.00 98.12 98 TYR A C 1
ATOM 770 O O . TYR A 1 98 ? 8.728 -3.083 6.398 1.00 98.12 98 TYR A O 1
ATOM 778 N N . GLY A 1 99 ? 10.817 -2.271 6.440 1.00 97.56 99 GLY A N 1
ATOM 779 C CA . GLY A 1 99 ? 11.132 -2.888 7.732 1.00 97.56 99 GLY A CA 1
ATOM 780 C C . GLY A 1 99 ? 10.303 -2.306 8.879 1.00 97.56 99 GLY A C 1
ATOM 781 O O . GLY A 1 99 ? 9.915 -3.051 9.773 1.00 97.56 99 GLY A O 1
ATOM 782 N N . GLY A 1 100 ? 9.911 -1.027 8.799 1.00 97.38 100 GLY A N 1
ATOM 783 C CA . GLY A 1 100 ? 8.997 -0.376 9.743 1.00 97.38 100 GLY A CA 1
ATOM 784 C C . GLY A 1 100 ? 7.569 -0.944 9.779 1.00 97.38 100 GLY A C 1
ATOM 785 O O . GLY A 1 100 ? 6.797 -0.583 10.674 1.00 97.38 100 GLY A O 1
ATOM 786 N N . TYR A 1 101 ? 7.208 -1.830 8.844 1.00 97.56 101 TYR A N 1
ATOM 787 C CA . TYR A 1 101 ? 5.943 -2.572 8.852 1.00 97.56 101 TYR A CA 1
ATOM 788 C C . TYR A 1 101 ? 6.058 -3.988 9.437 1.00 97.56 101 TYR A C 1
ATOM 790 O O . TYR A 1 101 ? 5.035 -4.576 9.777 1.00 97.56 101 TYR A O 1
ATOM 798 N N . LYS A 1 102 ? 7.268 -4.551 9.546 1.00 96.25 102 LYS A N 1
ATOM 799 C CA . LYS A 1 102 ? 7.497 -5.948 9.954 1.00 96.25 102 LYS A CA 1
ATOM 800 C C . LYS A 1 102 ? 7.502 -6.100 11.474 1.00 96.25 102 LYS A C 1
ATOM 802 O O . LYS A 1 102 ? 7.961 -5.198 12.167 1.00 96.25 102 LYS A O 1
ATOM 807 N N . ASN A 1 103 ? 7.097 -7.272 11.973 1.00 94.94 103 ASN A N 1
ATOM 808 C CA . ASN A 1 103 ? 7.104 -7.631 13.401 1.00 94.94 103 ASN A CA 1
ATOM 809 C C . ASN A 1 103 ? 6.242 -6.694 14.273 1.00 94.94 103 ASN A C 1
ATOM 811 O O . ASN A 1 103 ? 6.637 -6.308 15.377 1.00 94.94 103 ASN A O 1
ATOM 815 N N . ARG A 1 104 ? 5.091 -6.266 13.744 1.00 95.81 104 ARG A N 1
ATOM 816 C CA . ARG A 1 104 ? 4.162 -5.311 14.375 1.00 95.81 104 ARG A CA 1
ATOM 817 C C . ARG A 1 104 ? 2.747 -5.869 14.506 1.00 95.81 104 ARG A C 1
ATOM 819 O O . ARG A 1 104 ? 1.777 -5.122 14.642 1.00 95.81 104 ARG A O 1
ATOM 826 N N . GLU A 1 105 ? 2.619 -7.189 14.519 1.00 93.75 105 GLU A N 1
ATOM 827 C CA . GLU A 1 105 ? 1.348 -7.902 14.627 1.00 93.75 105 GLU A CA 1
ATOM 828 C C . GLU A 1 105 ? 0.654 -7.589 15.961 1.00 93.75 105 GLU A C 1
ATOM 830 O O . GLU A 1 105 ? -0.568 -7.483 16.016 1.00 93.75 105 GLU A O 1
ATOM 835 N N . SER A 1 106 ? 1.425 -7.334 17.027 1.00 92.88 106 SER A N 1
ATOM 836 C CA . SER A 1 106 ? 0.906 -6.868 18.324 1.00 92.88 106 SER A CA 1
ATOM 837 C C . SER A 1 106 ? 0.260 -5.478 18.258 1.00 92.88 106 SER A C 1
ATOM 839 O O . SER A 1 106 ? -0.583 -5.142 19.087 1.00 92.88 106 SER A O 1
ATOM 841 N N . GLU A 1 107 ? 0.616 -4.675 17.253 1.00 94.31 107 GLU A N 1
ATOM 842 C CA . GLU A 1 107 ? -0.032 -3.408 16.928 1.00 94.31 107 GLU A CA 1
ATOM 843 C C . GLU A 1 107 ? -1.120 -3.583 15.859 1.00 94.31 107 GLU A C 1
ATOM 845 O O . GLU A 1 107 ? -1.634 -2.581 15.365 1.00 94.31 107 GLU A O 1
ATOM 850 N N . GLY A 1 108 ? -1.477 -4.808 15.465 1.00 94.12 108 GLY A N 1
ATOM 851 C CA . GLY A 1 108 ? -2.426 -5.090 14.386 1.00 94.12 108 GLY A CA 1
ATOM 852 C C . GLY A 1 108 ? -1.930 -4.654 13.004 1.00 94.12 108 GLY A C 1
ATOM 853 O O . GLY A 1 108 ? -2.749 -4.315 12.151 1.00 94.12 108 GLY A O 1
ATOM 854 N N . VAL A 1 109 ? -0.611 -4.591 12.794 1.00 96.88 109 VAL A N 1
ATOM 855 C CA . VAL A 1 109 ? 0.020 -4.320 11.495 1.00 96.88 109 VAL A CA 1
ATOM 856 C C . VAL A 1 109 ? 0.643 -5.614 10.985 1.00 96.88 109 VAL A C 1
ATOM 858 O O . VAL A 1 109 ? 1.495 -6.197 11.650 1.00 96.88 109 VAL A O 1
ATOM 861 N N . TYR A 1 110 ? 0.224 -6.051 9.802 1.00 95.31 110 TYR A N 1
ATOM 862 C CA . TYR A 1 110 ? 0.625 -7.321 9.206 1.00 95.31 110 TYR A CA 1
ATOM 863 C C . TYR A 1 110 ? 1.366 -7.047 7.906 1.00 95.31 110 TYR A C 1
ATOM 865 O O . TYR A 1 110 ? 0.779 -6.529 6.955 1.00 95.31 110 TYR A O 1
ATOM 873 N N . PHE A 1 111 ? 2.657 -7.371 7.866 1.00 95.06 111 PHE A N 1
ATOM 874 C CA . PHE A 1 111 ? 3.447 -7.228 6.651 1.00 95.06 111 PHE A CA 1
ATOM 875 C C . PHE A 1 111 ? 3.209 -8.406 5.707 1.00 95.06 111 PHE A C 1
ATOM 877 O O . PHE A 1 111 ? 3.322 -9.560 6.113 1.00 95.06 111 PHE A O 1
ATOM 884 N N . VAL A 1 112 ? 2.926 -8.114 4.439 1.00 92.88 112 VAL A N 1
ATOM 885 C CA . VAL A 1 112 ? 2.609 -9.128 3.433 1.00 92.88 112 VAL A CA 1
ATOM 886 C C . VAL A 1 112 ? 3.658 -9.118 2.313 1.00 92.88 112 VAL A C 1
ATOM 888 O O . VAL A 1 112 ? 3.627 -8.224 1.460 1.00 92.88 112 VAL A O 1
ATOM 891 N N 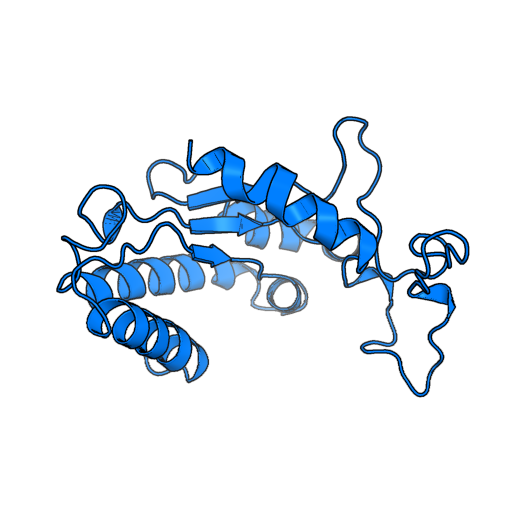. PRO A 1 113 ? 4.585 -10.098 2.294 1.00 91.00 113 PRO A N 1
ATOM 892 C CA . PRO A 1 113 ? 5.670 -10.167 1.322 1.00 91.00 113 PRO A CA 1
ATOM 893 C C . PRO A 1 113 ? 5.195 -10.798 0.009 1.00 91.00 113 PRO A C 1
ATOM 895 O O . PRO A 1 113 ? 5.173 -12.015 -0.128 1.00 91.00 113 PRO A O 1
ATOM 898 N N . PHE A 1 114 ? 4.851 -9.976 -0.978 1.00 89.50 114 PHE A N 1
ATOM 899 C CA . PHE A 1 114 ? 4.524 -10.440 -2.337 1.00 89.50 114 PHE A CA 1
ATOM 900 C C . PHE A 1 114 ? 5.515 -9.923 -3.386 1.00 89.50 114 PHE A C 1
ATOM 902 O O . PHE A 1 114 ? 5.196 -9.866 -4.572 1.00 89.50 114 PHE A O 1
ATOM 909 N N . MET A 1 115 ? 6.719 -9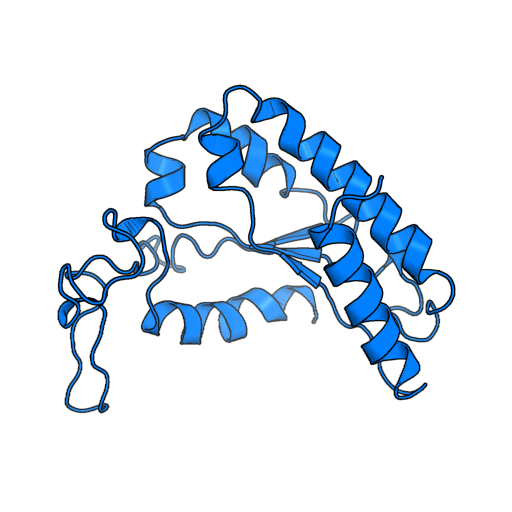.508 -2.977 1.00 92.06 115 MET A N 1
ATOM 910 C CA . MET A 1 115 ? 7.785 -9.144 -3.918 1.00 92.06 115 MET A CA 1
ATOM 911 C C . MET A 1 115 ? 8.280 -10.351 -4.717 1.00 92.06 115 MET A C 1
ATOM 913 O O . MET A 1 115 ? 8.652 -10.197 -5.880 1.00 92.06 115 MET A O 1
ATOM 917 N N . THR A 1 116 ? 8.256 -11.533 -4.103 1.00 89.62 116 THR A N 1
ATOM 918 C CA . THR A 1 116 ? 8.587 -12.812 -4.728 1.00 89.62 116 THR A CA 1
ATOM 919 C C . THR A 1 116 ? 7.492 -13.835 -4.466 1.00 89.62 116 THR A C 1
ATOM 921 O O . THR A 1 116 ? 6.830 -13.775 -3.429 1.00 89.62 116 THR A O 1
ATOM 924 N N . ASP A 1 117 ? 7.338 -14.797 -5.369 1.00 82.69 117 ASP A N 1
ATOM 925 C CA . ASP A 1 117 ? 6.510 -15.977 -5.145 1.00 82.69 117 ASP A CA 1
ATOM 926 C C . ASP A 1 117 ? 7.172 -16.974 -4.167 1.00 82.69 117 ASP A C 1
ATOM 928 O O . ASP A 1 117 ? 8.285 -16.759 -3.674 1.00 82.69 117 ASP A O 1
ATOM 932 N N . GLY A 1 118 ? 6.490 -18.091 -3.890 1.00 77.69 118 GLY A N 1
ATOM 933 C CA . GLY A 1 118 ? 6.988 -19.146 -2.997 1.00 77.69 118 GLY A CA 1
ATOM 934 C C . GLY A 1 118 ? 8.263 -19.857 -3.475 1.00 77.69 118 GLY A C 1
ATOM 935 O O . GLY A 1 118 ? 8.880 -20.574 -2.692 1.00 77.69 118 GLY A O 1
ATOM 936 N N . ASN A 1 119 ? 8.681 -19.641 -4.726 1.00 85.38 119 ASN A N 1
ATOM 937 C CA . ASN A 1 119 ? 9.915 -20.172 -5.307 1.00 85.38 119 ASN A CA 1
ATOM 938 C C . ASN A 1 119 ? 11.036 -19.118 -5.366 1.00 85.38 119 ASN A C 1
ATOM 940 O O . ASN A 1 119 ? 12.116 -19.396 -5.888 1.00 85.38 119 ASN A O 1
ATOM 944 N N . GLY A 1 120 ? 10.796 -17.905 -4.853 1.00 85.81 120 GLY A N 1
ATOM 945 C CA . GLY A 1 120 ? 11.750 -16.798 -4.896 1.00 85.81 120 GLY A CA 1
ATOM 946 C C . GLY A 1 120 ? 11.791 -16.058 -6.237 1.00 85.81 120 GLY A C 1
ATOM 947 O O . GLY A 1 120 ? 12.691 -15.245 -6.448 1.00 85.81 120 GLY A O 1
ATOM 948 N N . VAL A 1 121 ? 10.841 -16.308 -7.145 1.00 90.44 121 VAL A N 1
ATOM 949 C CA . VAL A 1 121 ? 10.743 -15.588 -8.419 1.00 90.44 121 VAL A CA 1
ATOM 950 C C . VAL A 1 121 ? 10.088 -14.238 -8.176 1.00 90.44 121 VAL A C 1
ATOM 952 O O . VAL A 1 121 ? 9.048 -14.152 -7.530 1.00 90.44 121 VAL A O 1
ATOM 955 N N . ASN A 1 122 ? 10.684 -13.173 -8.709 1.00 93.94 122 ASN A N 1
ATOM 956 C CA . ASN A 1 122 ? 10.125 -11.830 -8.612 1.00 93.94 122 ASN A CA 1
ATOM 957 C C . ASN A 1 122 ? 8.705 -11.768 -9.180 1.00 93.94 122 ASN A C 1
ATOM 959 O O . ASN A 1 122 ? 8.450 -12.172 -10.316 1.00 93.94 122 ASN A O 1
ATOM 963 N N . THR A 1 123 ? 7.802 -11.167 -8.417 1.00 93.94 123 THR A N 1
ATOM 964 C CA . THR A 1 123 ? 6.448 -10.882 -8.869 1.00 93.94 123 THR A CA 1
ATOM 965 C C . THR A 1 123 ? 6.488 -9.912 -10.043 1.00 93.94 123 THR A C 1
ATOM 967 O O . THR A 1 123 ? 7.100 -8.842 -9.967 1.00 93.94 123 THR A O 1
ATOM 970 N N . ALA A 1 124 ? 5.811 -10.291 -11.128 1.00 94.94 124 ALA A N 1
ATOM 971 C CA . ALA A 1 124 ? 5.870 -9.586 -12.399 1.00 94.94 124 ALA A CA 1
ATOM 972 C C . ALA A 1 124 ? 5.496 -8.099 -12.280 1.00 94.94 124 ALA A C 1
ATOM 974 O O . ALA A 1 124 ? 4.480 -7.707 -11.691 1.00 94.94 124 ALA A O 1
ATOM 975 N N . THR A 1 125 ? 6.313 -7.257 -12.900 1.00 96.06 125 THR A N 1
ATOM 976 C CA . THR A 1 125 ? 6.111 -5.813 -13.003 1.00 96.06 125 THR A CA 1
ATOM 977 C C . THR A 1 125 ? 5.580 -5.430 -14.379 1.00 96.06 125 THR A C 1
ATOM 979 O O . THR A 1 125 ? 5.422 -6.257 -15.268 1.00 96.06 125 THR A O 1
ATOM 982 N N . ASN A 1 126 ? 5.335 -4.140 -14.598 1.00 97.00 126 ASN A N 1
ATOM 983 C CA . ASN A 1 126 ? 4.989 -3.617 -15.919 1.00 97.00 126 ASN A CA 1
ATOM 984 C C . ASN A 1 126 ? 6.172 -3.589 -16.909 1.00 97.00 126 ASN A C 1
ATOM 986 O O . ASN A 1 126 ? 6.038 -2.975 -17.978 1.00 97.00 126 ASN A O 1
ATOM 990 N N . ALA A 1 127 ? 7.330 -4.173 -16.570 1.00 96.75 127 ALA A N 1
ATOM 991 C CA . ALA A 1 127 ? 8.394 -4.429 -17.532 1.00 96.75 127 ALA A CA 1
ATOM 992 C C . ALA A 1 127 ? 7.839 -5.277 -18.695 1.00 96.75 127 ALA A C 1
ATOM 994 O O . ALA A 1 127 ? 7.233 -6.313 -18.439 1.00 96.75 127 ALA A O 1
ATOM 995 N N . PRO A 1 128 ? 8.033 -4.885 -19.970 1.00 94.88 128 PRO A N 1
ATOM 996 C CA . PRO A 1 128 ? 7.433 -5.595 -21.105 1.00 94.88 128 PRO A CA 1
ATOM 997 C C . PRO A 1 128 ? 7.726 -7.101 -21.160 1.00 94.88 128 PRO A C 1
ATOM 999 O O . PRO A 1 128 ? 6.864 -7.867 -21.567 1.00 94.88 128 PRO A O 1
ATOM 1002 N N . ALA A 1 129 ? 8.918 -7.523 -20.728 1.00 95.75 129 ALA A N 1
ATOM 1003 C CA . ALA A 1 129 ? 9.298 -8.935 -20.689 1.00 95.75 129 ALA A CA 1
ATOM 1004 C C . ALA A 1 129 ? 8.578 -9.737 -19.586 1.00 95.75 129 ALA A C 1
ATOM 1006 O O . ALA A 1 129 ? 8.475 -10.953 -19.691 1.00 95.75 129 ALA A O 1
ATOM 1007 N N . GLU A 1 130 ? 8.088 -9.068 -18.541 1.00 95.31 130 GLU A N 1
ATOM 1008 C CA . GLU A 1 130 ? 7.411 -9.686 -17.393 1.00 95.31 130 GLU A CA 1
ATOM 1009 C C . GLU A 1 130 ? 5.882 -9.642 -17.516 1.00 95.31 130 GLU A C 1
ATOM 1011 O O . GLU A 1 130 ? 5.187 -10.367 -16.810 1.00 95.31 130 GLU A O 1
ATOM 1016 N N . ASP A 1 131 ? 5.351 -8.802 -18.410 1.00 95.62 131 ASP A N 1
ATOM 1017 C CA . ASP A 1 131 ? 3.916 -8.670 -18.670 1.00 95.62 131 ASP A CA 1
ATOM 1018 C C . ASP A 1 131 ? 3.609 -8.718 -20.180 1.00 95.62 131 ASP A C 1
ATOM 1020 O O . ASP A 1 131 ? 3.244 -7.691 -20.779 1.00 95.62 131 ASP A O 1
ATOM 1024 N N . PRO A 1 132 ? 3.814 -9.890 -20.816 1.00 95.69 132 PRO A N 1
ATOM 1025 C CA . PRO A 1 132 ? 3.562 -10.086 -22.236 1.00 95.69 132 PRO A CA 1
ATOM 1026 C C . PRO A 1 132 ? 2.063 -10.142 -22.548 1.00 95.69 132 PRO A C 1
ATOM 1028 O O . PRO A 1 132 ? 1.215 -10.354 -21.679 1.00 95.69 132 PRO A O 1
ATOM 1031 N N . ASP A 1 133 ? 1.739 -10.004 -23.830 1.00 95.19 133 ASP A N 1
ATOM 1032 C CA . ASP A 1 133 ? 0.391 -10.267 -24.317 1.00 95.19 133 ASP A CA 1
ATOM 1033 C C . ASP A 1 133 ? 0.103 -11.774 -24.289 1.00 95.19 133 ASP A C 1
ATOM 1035 O O . ASP A 1 133 ? 0.938 -12.602 -24.657 1.00 95.19 133 ASP A O 1
ATOM 1039 N N . ILE A 1 134 ? -1.118 -12.125 -23.901 1.00 94.00 134 ILE A N 1
ATOM 1040 C CA . ILE A 1 134 ? -1.664 -13.480 -23.942 1.00 94.00 134 ILE A CA 1
ATOM 1041 C C . ILE A 1 134 ? -2.981 -13.412 -24.738 1.00 94.00 134 ILE A C 1
ATOM 1043 O O . ILE A 1 134 ? -4.069 -13.394 -24.155 1.00 94.00 134 ILE A O 1
ATOM 1047 N N . PRO A 1 135 ? -2.927 -13.361 -26.086 1.00 93.56 135 PRO A N 1
ATOM 1048 C CA . PRO A 1 135 ? -4.119 -13.155 -26.914 1.00 93.56 135 PRO A CA 1
ATOM 1049 C C . PRO A 1 135 ? -5.189 -14.232 -26.723 1.00 93.56 135 PRO A C 1
ATOM 1051 O O . PRO A 1 135 ? -6.379 -13.936 -26.777 1.00 93.56 135 PRO A O 1
ATOM 1054 N N . ALA A 1 136 ? -4.775 -15.469 -26.432 1.00 95.88 136 ALA A N 1
ATOM 1055 C CA . ALA A 1 136 ? -5.686 -16.582 -26.173 1.00 95.88 136 ALA A CA 1
ATOM 1056 C C . ALA A 1 136 ? -6.618 -16.341 -24.969 1.00 95.88 136 ALA A C 1
ATOM 1058 O O . ALA A 1 136 ? -7.718 -16.882 -24.936 1.00 95.88 136 ALA A O 1
ATOM 1059 N N . SER A 1 137 ? -6.206 -15.517 -23.999 1.00 92.81 137 SER A N 1
ATOM 1060 C CA . SER A 1 137 ? -7.035 -15.109 -22.857 1.00 92.81 137 SER A CA 1
ATOM 1061 C C . SER A 1 137 ? -7.627 -13.703 -23.018 1.00 92.81 137 SER A C 1
ATOM 1063 O O . SER A 1 137 ? -8.211 -13.169 -22.076 1.00 92.81 137 SER A O 1
ATOM 1065 N N . GLY A 1 138 ? -7.463 -13.079 -24.192 1.00 94.75 138 GLY A N 1
ATOM 1066 C CA . GLY A 1 138 ? -7.850 -11.688 -24.436 1.00 94.75 138 GLY A CA 1
ATOM 1067 C C . GLY A 1 138 ? -7.057 -10.678 -23.600 1.00 94.75 138 GLY A C 1
ATOM 1068 O O . GLY A 1 138 ? -7.508 -9.549 -23.406 1.00 94.75 138 GLY A O 1
ATOM 1069 N N . TYR A 1 139 ? -5.899 -11.073 -23.063 1.00 95.38 139 TYR A N 1
ATOM 1070 C CA . TYR A 1 139 ? -5.071 -10.219 -22.223 1.00 95.38 139 TYR A CA 1
ATOM 1071 C C . TYR A 1 139 ? -3.960 -9.564 -23.045 1.00 95.38 139 TYR A C 1
ATOM 1073 O O . TYR A 1 139 ? -3.110 -10.252 -23.598 1.00 95.38 139 TYR A O 1
ATOM 1081 N N . TYR A 1 140 ? -3.941 -8.232 -23.080 1.00 94.81 140 TYR A N 1
ATOM 1082 C CA . TYR A 1 140 ? -2.837 -7.448 -23.635 1.00 94.81 140 TYR A CA 1
ATOM 1083 C C . TYR A 1 140 ? -2.108 -6.760 -22.483 1.00 94.81 140 TYR A C 1
ATOM 1085 O O . TYR A 1 140 ? -2.663 -5.876 -21.820 1.00 94.81 140 TYR A O 1
ATOM 1093 N N . GLY A 1 141 ? -0.897 -7.233 -22.208 1.00 94.62 141 GLY A N 1
ATOM 1094 C CA . GLY A 1 141 ? -0.088 -6.827 -21.072 1.00 94.62 141 GLY A CA 1
ATOM 1095 C C . GLY A 1 141 ? 0.611 -5.494 -21.309 1.00 94.62 141 GLY A C 1
ATOM 1096 O O . GLY A 1 141 ? 0.373 -4.767 -22.280 1.00 94.62 141 GLY A O 1
ATOM 1097 N N . ALA A 1 142 ? 1.515 -5.145 -20.403 1.00 95.75 142 ALA A N 1
ATOM 1098 C CA . ALA A 1 142 ? 2.295 -3.923 -20.476 1.00 95.75 142 ALA A CA 1
ATOM 1099 C C . ALA A 1 142 ? 3.202 -3.859 -21.725 1.00 95.75 142 ALA A C 1
ATOM 1101 O O . ALA A 1 142 ? 3.604 -2.753 -22.107 1.00 95.75 142 ALA A O 1
ATOM 1102 N N . ALA A 1 143 ? 3.507 -4.991 -22.369 1.00 93.88 143 ALA A N 1
ATOM 1103 C CA . ALA A 1 143 ? 4.229 -5.046 -23.641 1.00 93.88 143 ALA A CA 1
ATOM 1104 C C . ALA A 1 143 ? 3.535 -4.261 -24.771 1.00 93.88 143 ALA A C 1
ATOM 1106 O O . ALA A 1 143 ? 4.205 -3.590 -25.552 1.00 93.88 143 ALA A O 1
ATOM 1107 N N . SER A 1 144 ? 2.199 -4.245 -24.793 1.00 92.94 144 SER A N 1
ATOM 1108 C CA . SER A 1 144 ? 1.400 -3.491 -25.772 1.00 92.94 144 SER A CA 1
ATOM 1109 C C . SER A 1 144 ? 1.436 -1.960 -25.583 1.00 92.94 144 SER A C 1
ATOM 1111 O O . SER A 1 144 ? 0.948 -1.202 -26.427 1.00 92.94 144 SER A O 1
ATOM 1113 N N . ARG A 1 145 ? 2.000 -1.463 -24.470 1.00 93.88 145 ARG A N 1
ATOM 1114 C CA . ARG A 1 145 ? 2.016 -0.032 -24.119 1.00 93.88 145 ARG A CA 1
ATOM 1115 C C . ARG A 1 145 ? 3.206 0.698 -24.734 1.00 93.88 145 ARG A C 1
ATOM 1117 O O . ARG A 1 145 ? 4.353 0.272 -24.603 1.00 93.88 145 ARG A O 1
ATOM 1124 N N . THR A 1 146 ? 2.948 1.881 -25.280 1.00 92.00 146 THR A N 1
ATOM 1125 C CA . THR A 1 146 ? 3.947 2.772 -25.885 1.00 92.00 146 THR A CA 1
ATOM 1126 C C . THR A 1 146 ? 4.252 3.972 -24.984 1.00 92.00 146 THR A C 1
ATOM 1128 O O . THR A 1 146 ? 3.672 4.141 -23.909 1.00 92.00 146 THR A O 1
ATOM 1131 N N . ASN A 1 147 ? 5.159 4.852 -25.424 1.00 90.06 147 ASN A N 1
ATOM 1132 C CA . ASN A 1 147 ? 5.424 6.124 -24.744 1.00 90.06 147 ASN A CA 1
ATOM 1133 C C . ASN A 1 147 ? 4.160 6.981 -24.574 1.00 90.06 147 ASN A C 1
ATOM 1135 O O . ASN A 1 147 ? 4.058 7.692 -23.581 1.00 90.06 147 ASN A O 1
ATOM 1139 N N . GLY A 1 148 ? 3.216 6.910 -25.519 1.00 93.00 148 GLY A N 1
ATOM 1140 C CA . GLY A 1 148 ? 2.030 7.768 -25.535 1.00 93.00 148 GLY A CA 1
ATOM 1141 C C . GLY A 1 148 ? 0.900 7.320 -24.607 1.00 93.00 148 GLY A C 1
ATOM 1142 O O . GLY A 1 148 ? -0.053 8.069 -24.428 1.00 93.00 148 GLY A O 1
ATOM 1143 N N . ASN A 1 149 ? 0.967 6.111 -24.034 1.00 92.69 149 ASN A N 1
ATOM 1144 C CA . ASN A 1 149 ? -0.154 5.538 -23.276 1.00 92.69 149 ASN A CA 1
ATOM 1145 C C . ASN A 1 149 ? 0.254 4.728 -22.029 1.00 92.69 149 ASN A C 1
ATOM 1147 O O . ASN A 1 149 ? -0.573 4.002 -21.465 1.00 92.69 149 ASN A O 1
ATOM 1151 N N . ARG A 1 150 ? 1.519 4.832 -21.603 1.00 88.62 150 ARG A N 1
ATOM 1152 C CA . ARG A 1 150 ? 2.020 4.233 -20.356 1.00 88.62 150 ARG A CA 1
ATOM 1153 C C . ARG A 1 150 ? 1.888 5.198 -19.178 1.00 88.62 150 ARG A C 1
ATOM 1155 O O . ARG A 1 150 ? 1.985 6.405 -19.352 1.00 88.62 150 ARG A O 1
ATOM 1162 N N . TYR A 1 151 ? 1.764 4.644 -17.975 1.00 90.38 151 TYR A N 1
ATOM 1163 C CA . TYR A 1 151 ? 1.682 5.418 -16.733 1.00 90.38 151 TYR A CA 1
ATOM 1164 C C . TYR A 1 151 ? 3.007 6.102 -16.357 1.00 90.38 151 TYR A C 1
ATOM 1166 O O . TYR A 1 151 ? 3.044 7.299 -16.099 1.00 90.38 151 TYR A O 1
ATOM 1174 N N . HIS A 1 152 ? 4.107 5.346 -16.346 1.00 89.50 152 HIS A N 1
ATOM 1175 C CA . HIS A 1 152 ? 5.419 5.835 -15.927 1.00 89.50 152 HIS A CA 1
ATOM 1176 C C . HIS A 1 152 ? 6.504 5.338 -16.883 1.00 89.50 152 HIS A C 1
ATOM 1178 O O . HIS A 1 152 ? 6.388 4.243 -17.439 1.00 89.50 152 HIS A O 1
ATOM 1184 N N . GLN A 1 153 ? 7.557 6.136 -17.093 1.00 91.94 153 GLN A N 1
ATOM 1185 C CA . GLN A 1 153 ? 8.654 5.753 -17.991 1.00 91.94 153 GLN A CA 1
ATOM 1186 C C . GLN A 1 153 ? 9.408 4.538 -17.457 1.00 91.94 153 GLN A C 1
ATOM 1188 O O . GLN A 1 153 ? 9.635 3.576 -18.187 1.00 91.94 153 GLN A O 1
ATOM 1193 N N . ASN A 1 154 ? 9.737 4.565 -16.167 1.00 95.19 154 ASN A N 1
ATOM 1194 C CA . ASN A 1 154 ? 10.402 3.459 -15.505 1.00 95.19 154 ASN A CA 1
ATOM 1195 C C . ASN A 1 154 ? 9.387 2.367 -15.142 1.00 95.19 154 ASN A C 1
ATOM 1197 O O . ASN A 1 154 ? 8.677 2.478 -14.142 1.00 95.19 154 ASN A O 1
ATOM 1201 N N . ARG A 1 155 ? 9.278 1.355 -16.002 1.00 96.19 155 ARG A N 1
ATOM 1202 C CA . ARG A 1 155 ? 8.221 0.333 -15.986 1.00 96.19 155 ARG A CA 1
ATOM 1203 C C . ARG A 1 155 ? 8.246 -0.613 -14.770 1.00 96.19 155 ARG A C 1
ATOM 1205 O O . ARG A 1 155 ? 7.166 -0.860 -14.237 1.00 96.19 155 ARG A O 1
ATOM 1212 N N . PRO A 1 156 ? 9.410 -1.077 -14.272 1.00 96.94 156 PRO A N 1
ATOM 1213 C CA . PRO A 1 156 ? 9.486 -2.005 -13.138 1.00 96.94 156 PRO A CA 1
ATOM 1214 C C . PRO A 1 156 ? 9.025 -1.449 -11.780 1.00 96.94 156 PRO A C 1
ATOM 1216 O O . PRO A 1 156 ? 8.903 -2.185 -10.806 1.00 96.94 156 PRO A O 1
ATOM 1219 N N . THR A 1 157 ? 8.738 -0.148 -11.693 1.00 96.75 157 THR A N 1
ATOM 1220 C CA . THR A 1 157 ? 8.272 0.513 -10.457 1.00 96.75 157 THR A CA 1
ATOM 1221 C C . THR A 1 157 ? 6.875 0.072 -10.001 1.00 96.75 157 THR A C 1
ATOM 1223 O O . THR A 1 157 ? 6.459 0.429 -8.903 1.00 96.75 157 THR A O 1
ATOM 1226 N N . HIS A 1 158 ? 6.130 -0.674 -10.825 1.00 96.06 158 HIS A N 1
ATOM 1227 C CA . HIS A 1 158 ? 4.753 -1.084 -10.541 1.00 96.06 158 HIS A CA 1
ATOM 1228 C C . HIS A 1 158 ? 4.516 -2.543 -10.934 1.00 96.06 158 HIS A C 1
ATOM 1230 O O . HIS A 1 158 ? 4.898 -2.945 -12.032 1.00 96.06 158 HIS A O 1
ATOM 1236 N N . PHE A 1 159 ? 3.794 -3.291 -10.095 1.00 95.44 159 PHE A N 1
ATOM 1237 C CA . PHE A 1 159 ? 3.294 -4.627 -10.438 1.00 95.44 159 PHE A CA 1
ATOM 1238 C C . PHE A 1 159 ? 2.403 -4.606 -11.682 1.00 95.44 159 PHE A C 1
ATOM 1240 O O . PHE A 1 159 ? 1.625 -3.654 -11.867 1.00 95.44 159 PHE A O 1
ATOM 1247 N N . SER A 1 160 ? 2.501 -5.670 -12.483 1.00 94.94 160 SER A N 1
ATOM 1248 C CA . SER A 1 160 ? 1.680 -5.888 -13.673 1.00 94.94 160 SER A CA 1
ATOM 1249 C C . SER A 1 160 ? 0.202 -6.055 -13.336 1.00 94.94 160 SER A C 1
ATOM 1251 O O . SER A 1 160 ? -0.180 -6.325 -12.192 1.00 94.94 160 SER A O 1
ATOM 1253 N N . SER A 1 161 ? -0.656 -5.905 -14.347 1.00 93.38 161 SER A N 1
ATOM 1254 C CA . SER A 1 161 ? -2.086 -6.186 -14.165 1.00 93.38 161 SER A CA 1
ATOM 1255 C C . SER A 1 161 ? -2.314 -7.666 -13.865 1.00 93.38 161 SER A C 1
ATOM 1257 O O . SER A 1 161 ? -3.157 -7.990 -13.032 1.00 93.38 161 SER A O 1
ATOM 1259 N N . TRP A 1 162 ? -1.536 -8.550 -14.497 1.00 90.31 162 TRP A N 1
ATOM 1260 C CA . TRP A 1 162 ? -1.577 -9.984 -14.240 1.00 90.31 162 TRP A CA 1
ATOM 1261 C C . TRP A 1 162 ? -1.223 -10.316 -12.789 1.00 90.31 162 TRP A C 1
ATOM 1263 O O . TRP A 1 162 ? -2.019 -10.952 -12.105 1.00 90.31 162 TRP A O 1
ATOM 1273 N N . ALA A 1 163 ? -0.102 -9.800 -12.277 1.00 91.00 163 ALA A N 1
ATOM 1274 C CA . ALA A 1 163 ? 0.325 -10.046 -10.901 1.00 91.00 163 ALA A CA 1
ATOM 1275 C C . ALA A 1 163 ? -0.725 -9.594 -9.875 1.00 91.00 163 ALA A C 1
ATOM 1277 O O . ALA A 1 163 ? -1.031 -10.313 -8.929 1.00 91.00 163 ALA A O 1
ATOM 1278 N N . ARG A 1 164 ? -1.351 -8.430 -10.081 1.00 90.88 164 ARG A N 1
ATOM 1279 C CA . ARG A 1 164 ? -2.384 -7.905 -9.168 1.00 90.88 164 ARG A CA 1
ATOM 1280 C C . ARG A 1 164 ? -3.617 -8.803 -9.054 1.00 90.88 164 ARG A C 1
ATOM 1282 O O . ARG A 1 164 ? -4.264 -8.776 -8.009 1.00 90.88 164 ARG A O 1
ATOM 1289 N N . ARG A 1 165 ? -3.938 -9.587 -10.093 1.00 86.94 165 ARG A N 1
ATOM 1290 C CA . ARG A 1 165 ? -5.042 -10.566 -10.050 1.00 86.94 165 ARG A CA 1
ATOM 1291 C C . ARG A 1 165 ? -4.774 -11.688 -9.049 1.00 86.94 165 ARG A C 1
ATOM 1293 O O . ARG A 1 165 ? -5.738 -12.231 -8.530 1.00 86.94 165 ARG A O 1
ATOM 1300 N N . SER A 1 166 ? -3.505 -11.973 -8.766 1.00 78.25 166 SER A N 1
ATOM 1301 C CA . SER A 1 166 ? -3.056 -12.976 -7.798 1.00 78.25 166 SER A CA 1
ATOM 1302 C C . SER A 1 166 ? -2.741 -12.377 -6.427 1.00 78.25 166 SER A C 1
ATOM 1304 O O . SER A 1 166 ? -3.208 -12.895 -5.420 1.00 78.25 166 SER A O 1
ATOM 1306 N N . ILE A 1 167 ? -2.045 -11.233 -6.363 1.00 77.19 167 ILE A N 1
ATOM 1307 C CA . ILE A 1 167 ? -1.568 -10.644 -5.093 1.00 77.19 167 ILE A CA 1
ATOM 1308 C C . ILE A 1 167 ? -2.702 -10.444 -4.074 1.00 77.19 167 ILE A C 1
ATOM 1310 O O . ILE A 1 167 ? -2.563 -10.779 -2.898 1.00 77.19 167 ILE A O 1
ATOM 1314 N N . ILE A 1 168 ? -3.830 -9.883 -4.520 1.00 64.88 168 ILE A N 1
ATOM 1315 C CA . ILE A 1 168 ? -4.955 -9.563 -3.634 1.00 64.88 168 ILE A CA 1
ATOM 1316 C C . ILE A 1 168 ? -5.614 -10.838 -3.079 1.00 64.88 168 ILE A C 1
ATOM 1318 O O . ILE A 1 168 ? -5.682 -10.957 -1.857 1.00 64.88 168 ILE A O 1
ATOM 1322 N N . PRO A 1 169 ? -6.098 -11.794 -3.898 1.00 66.56 169 PRO A N 1
ATOM 1323 C CA . PRO A 1 169 ? -6.700 -13.014 -3.363 1.00 66.56 169 PRO A CA 1
ATOM 1324 C C . PRO A 1 169 ? -5.714 -13.884 -2.574 1.00 66.56 169 PRO A C 1
ATOM 1326 O O . PRO A 1 169 ? -6.108 -14.451 -1.560 1.00 66.56 169 PRO A O 1
ATOM 1329 N N . GLU A 1 170 ? -4.453 -13.982 -3.001 1.00 71.00 170 GLU A N 1
ATOM 1330 C CA . GLU A 1 170 ? -3.501 -14.939 -2.426 1.00 71.00 170 GLU A CA 1
ATOM 1331 C C . GLU A 1 170 ? -2.888 -14.464 -1.111 1.00 71.00 170 GLU A C 1
ATOM 1333 O O . GLU A 1 170 ? -2.672 -15.285 -0.225 1.00 71.00 170 GLU A O 1
ATOM 1338 N N . PHE A 1 171 ? -2.622 -13.163 -0.960 1.00 69.38 171 PHE A N 1
ATOM 1339 C CA . PHE A 1 171 ? -1.794 -12.674 0.143 1.00 69.38 171 PHE A CA 1
ATOM 1340 C C . PHE A 1 171 ? -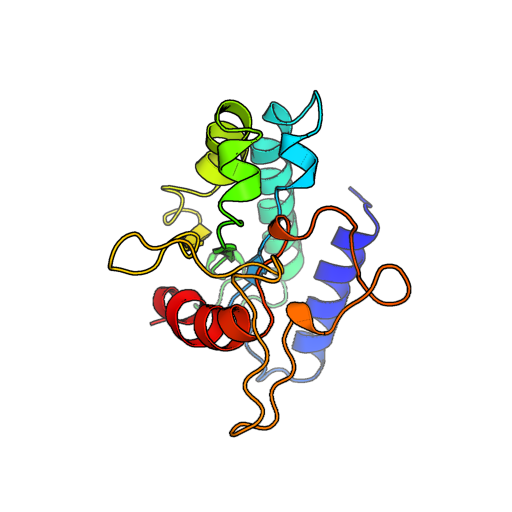2.499 -11.680 1.064 1.00 69.38 171 PHE A C 1
ATOM 1342 O O . PHE A 1 171 ? -2.221 -11.646 2.260 1.00 69.38 171 PHE A O 1
ATOM 1349 N N . VAL A 1 172 ? -3.428 -10.873 0.544 1.00 67.50 172 VAL A N 1
ATOM 1350 C CA . VAL A 1 172 ? -4.074 -9.818 1.343 1.00 67.50 172 VAL A CA 1
ATOM 1351 C C . VAL A 1 172 ? -5.127 -10.392 2.296 1.00 67.50 172 VAL A C 1
ATOM 1353 O O . VAL A 1 172 ? -5.331 -9.840 3.370 1.00 67.50 172 VAL A O 1
ATOM 1356 N N . TRP A 1 173 ? -5.768 -11.516 1.962 1.00 67.00 173 TRP A N 1
ATOM 1357 C CA . TRP A 1 173 ? -6.794 -12.118 2.827 1.00 67.00 173 TRP A CA 1
ATOM 1358 C C . TRP A 1 173 ? -6.249 -13.085 3.877 1.00 67.00 173 TRP A C 1
ATOM 1360 O O . TRP A 1 173 ? -6.946 -13.331 4.856 1.00 67.00 173 TRP A O 1
ATOM 1370 N N . GLN A 1 174 ? -5.030 -13.611 3.711 1.00 67.00 174 GLN A N 1
ATOM 1371 C CA . GLN A 1 174 ? -4.458 -14.568 4.668 1.00 67.00 174 GLN A CA 1
ATOM 1372 C C . GLN A 1 174 ? -4.403 -14.042 6.109 1.00 67.00 174 GLN A C 1
ATOM 1374 O O . GLN A 1 174 ? -4.744 -14.802 7.001 1.00 67.00 174 GLN A O 1
ATOM 1379 N N . PRO A 1 175 ? -4.059 -12.767 6.385 1.00 66.69 175 PRO A N 1
ATOM 1380 C CA . PRO A 1 175 ? -4.009 -12.270 7.762 1.00 66.69 175 PRO A CA 1
ATOM 1381 C C . PRO A 1 175 ? -5.380 -12.098 8.437 1.00 66.69 175 PRO A C 1
ATOM 1383 O O . PRO A 1 175 ? -5.431 -11.707 9.600 1.00 66.69 175 PRO A O 1
ATOM 1386 N N . LEU A 1 176 ? -6.486 -12.296 7.710 1.00 64.88 176 LEU A N 1
ATOM 1387 C CA . LEU A 1 176 ? -7.848 -12.071 8.208 1.00 64.88 176 LEU A CA 1
ATOM 1388 C C . LEU A 1 176 ? -8.556 -13.351 8.674 1.00 64.88 176 LEU A C 1
ATOM 1390 O O . LEU A 1 176 ? -9.664 -13.244 9.206 1.00 64.88 176 LEU A O 1
ATOM 1394 N N . PHE A 1 177 ? -7.937 -14.520 8.485 1.00 60.41 177 PHE A N 1
ATOM 1395 C CA . PHE A 1 177 ? -8.470 -15.844 8.820 1.00 60.41 177 PHE A CA 1
ATOM 1396 C C . PHE A 1 177 ? -7.404 -16.704 9.500 1.00 60.41 177 PHE A C 1
ATOM 1398 O O . PHE A 1 177 ? -7.804 -17.567 10.312 1.00 60.41 177 PHE A O 1
#

Radius of gyration: 18.06 Å; chains: 1; bounding box: 45×38×45 Å

Sequence (177 aa):
MGKPLYQDLIARTKAALQKNPKNVLLAVCWMQGEFDMSAATYAQQPALFTAMLKQFRADLTVFNAQCHGGSAVNVPWICGDTTYYWKNTYATQYDTVYGGYKNRESEGVYFVPFMTDGNGVNTATNAPAEDPDIPASGYYGAASRTNGNRYHQNRPTHFSSWARRSIIPEFVWQPLF